Protein AF-A0A828RVK8-F1 (afdb_monomer_lite)

Secondary structure (DSSP, 8-state):
-HHHHHHHHHHHHHHHHHHTT---HHHHHHHHHHHHHHHHHHHHHHHHTTTSTTHHHHHHHHHHHHHHHHHHHHHHH-TTHHHHHHHHHHHHHHHHHHHHH-

Radius of gyration: 14.19 Å; chains: 1; bounding box: 34×22×44 Å

Foldseek 3Di:
DLLVVLQVVLCCLQVVVVVVVDDDPVSPVSSLVSLVVSLVVLVVVLVVCPPHPCNVLSVVLNVLSVQLNVLVVVCVVDVVSPVVNVVSSVVNVVSVVVVVVD

Structure (mmCIF, N/CA/C/O backbone):
data_AF-A0A828RVK8-F1
#
_entry.id   AF-A0A828RVK8-F1
#
loop_
_atom_site.group_PDB
_atom_site.id
_atom_site.type_symbol
_atom_site.label_atom_id
_atom_site.label_alt_id
_atom_site.label_comp_id
_atom_site.label_asym_id
_atom_site.label_entity_id
_atom_site.label_seq_id
_atom_site.pdbx_PDB_ins_code
_atom_site.Cartn_x
_atom_site.Cartn_y
_atom_site.Cartn_z
_atom_site.occupancy
_atom_site.B_iso_or_equiv
_atom_site.auth_seq_id
_atom_site.auth_comp_id
_atom_site.auth_asym_id
_atom_site.auth_atom_id
_atom_site.pdbx_PDB_model_num
ATOM 1 N N . MET A 1 1 ? 4.651 8.108 -8.338 1.00 73.94 1 MET A N 1
ATOM 2 C CA . MET A 1 1 ? 4.839 9.053 -7.195 1.00 73.94 1 MET A CA 1
ATOM 3 C C . MET A 1 1 ? 3.599 9.178 -6.319 1.00 73.94 1 MET A C 1
ATOM 5 O O . MET A 1 1 ? 3.735 9.095 -5.105 1.00 73.94 1 MET A O 1
ATOM 9 N N . LEU A 1 2 ? 2.404 9.353 -6.898 1.00 86.31 2 LEU A N 1
ATOM 10 C CA . LEU A 1 2 ? 1.151 9.433 -6.135 1.00 86.31 2 LEU A CA 1
ATOM 11 C C . LEU A 1 2 ? 0.928 8.202 -5.238 1.00 86.31 2 LEU A C 1
ATOM 13 O O . LEU A 1 2 ? 0.544 8.349 -4.082 1.00 86.31 2 LEU A O 1
ATOM 17 N N . SER A 1 3 ? 1.237 7.006 -5.751 1.00 89.69 3 SER A N 1
ATOM 18 C CA . SER A 1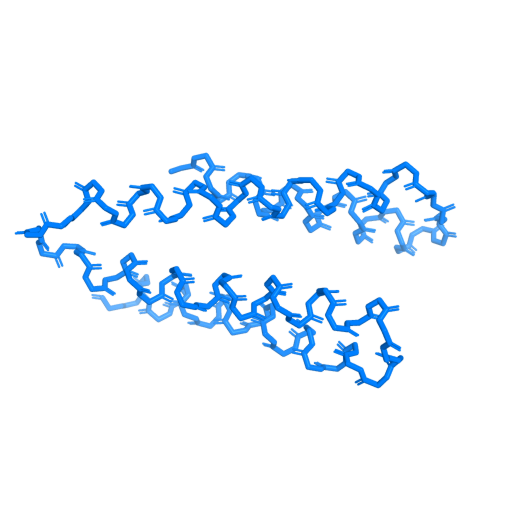 3 ? 1.140 5.731 -5.026 1.00 89.69 3 SER A CA 1
ATOM 19 C C . SER A 1 3 ? 1.893 5.749 -3.689 1.00 89.69 3 SER A C 1
ATOM 21 O O . SER A 1 3 ? 1.310 5.478 -2.640 1.00 89.69 3 SER A O 1
ATOM 23 N N . HIS A 1 4 ? 3.164 6.153 -3.703 1.00 88.88 4 HIS A N 1
ATOM 24 C CA . HIS A 1 4 ? 3.994 6.270 -2.505 1.00 88.88 4 HIS A CA 1
ATOM 25 C C . HIS A 1 4 ? 3.467 7.330 -1.533 1.00 88.88 4 HIS A C 1
ATOM 27 O O . HIS A 1 4 ? 3.370 7.060 -0.336 1.00 88.88 4 HIS A O 1
ATOM 33 N N . THR A 1 5 ? 3.072 8.508 -2.023 1.00 93.31 5 THR A N 1
ATOM 34 C CA . THR A 1 5 ? 2.511 9.571 -1.174 1.00 93.31 5 THR A CA 1
ATOM 35 C C . THR A 1 5 ? 1.236 9.110 -0.473 1.00 93.31 5 THR A C 1
ATOM 37 O O . THR A 1 5 ? 1.087 9.306 0.733 1.00 93.31 5 THR A O 1
ATOM 40 N N . CYS A 1 6 ? 0.337 8.433 -1.193 1.00 93.31 6 CYS A N 1
ATOM 41 C CA . CYS A 1 6 ? -0.865 7.845 -0.611 1.00 93.31 6 CYS A CA 1
ATOM 42 C C . CYS A 1 6 ? -0.529 6.747 0.408 1.00 93.31 6 CYS A C 1
ATOM 44 O O . CYS A 1 6 ? -1.149 6.702 1.469 1.00 93.31 6 CYS A O 1
ATOM 46 N N . PHE A 1 7 ? 0.471 5.902 0.137 1.00 93.88 7 PHE A N 1
ATOM 47 C CA . PHE A 1 7 ? 0.899 4.842 1.053 1.00 93.88 7 PHE A CA 1
ATOM 48 C C . PHE A 1 7 ? 1.452 5.400 2.373 1.00 93.88 7 PHE A C 1
ATOM 50 O O . PHE A 1 7 ? 0.992 5.026 3.454 1.00 93.88 7 PHE A O 1
ATOM 57 N N . PHE A 1 8 ? 2.392 6.346 2.306 1.00 94.62 8 PHE A N 1
ATOM 58 C CA . PHE A 1 8 ? 2.936 6.995 3.500 1.00 94.62 8 PHE A CA 1
ATOM 59 C C . PHE A 1 8 ? 1.876 7.826 4.225 1.00 94.62 8 PHE A C 1
ATOM 61 O O . PHE A 1 8 ? 1.788 7.768 5.450 1.00 94.62 8 PHE A O 1
ATOM 68 N N . GLY A 1 9 ? 1.009 8.524 3.488 1.00 93.50 9 GLY A N 1
ATOM 69 C CA . GLY A 1 9 ? -0.138 9.229 4.056 1.00 93.50 9 GLY A CA 1
ATOM 70 C C . GLY A 1 9 ? -1.071 8.294 4.831 1.00 93.50 9 GLY A C 1
ATOM 71 O O . GLY A 1 9 ? -1.469 8.616 5.952 1.00 93.50 9 GLY A O 1
ATOM 72 N N . ALA A 1 10 ? -1.358 7.104 4.291 1.00 94.19 10 ALA A N 1
ATOM 73 C CA . ALA A 1 10 ? -2.145 6.082 4.975 1.00 94.19 10 ALA A CA 1
ATOM 74 C C . ALA A 1 10 ? -1.479 5.648 6.290 1.00 94.19 10 ALA A C 1
ATOM 76 O O . ALA A 1 10 ? -2.156 5.543 7.316 1.00 94.19 10 ALA A O 1
ATOM 77 N N . LEU A 1 11 ? -0.163 5.426 6.300 1.00 93.19 11 LEU A N 1
ATOM 78 C CA . LEU A 1 11 ? 0.569 5.074 7.519 1.00 93.19 11 LEU A CA 1
ATOM 79 C C . LEU A 1 11 ? 0.488 6.191 8.563 1.00 93.19 11 LEU A C 1
ATOM 81 O O . LEU A 1 11 ? 0.069 5.941 9.693 1.00 93.19 11 LEU A O 1
ATOM 85 N N . LEU A 1 12 ? 0.826 7.424 8.189 1.00 93.06 12 LEU A N 1
ATOM 86 C CA . LEU A 1 12 ? 0.873 8.555 9.116 1.00 93.06 12 LEU A CA 1
ATOM 87 C C . LEU A 1 12 ? -0.504 8.839 9.729 1.00 93.06 12 LEU A C 1
ATOM 89 O O . LEU A 1 12 ? -0.620 8.948 10.951 1.00 93.06 12 LEU A O 1
ATOM 93 N N . ILE A 1 13 ? -1.563 8.877 8.910 1.00 93.00 13 ILE A N 1
ATOM 94 C CA . ILE A 1 13 ? -2.913 9.222 9.380 1.00 93.00 13 ILE A CA 1
ATOM 95 C C . ILE A 1 13 ? -3.496 8.180 10.338 1.00 93.00 13 ILE A C 1
ATOM 97 O O . ILE A 1 13 ? -4.325 8.511 11.187 1.00 93.00 13 ILE A O 1
ATOM 101 N N . TYR A 1 14 ? -3.068 6.922 10.220 1.00 89.44 14 TYR A N 1
ATOM 102 C CA . TYR A 1 14 ? -3.503 5.863 11.120 1.00 89.44 14 TYR A CA 1
ATOM 103 C C . TYR A 1 14 ? -2.615 5.758 12.354 1.00 89.44 14 TYR A C 1
ATOM 105 O O . TYR A 1 14 ? -3.129 5.730 13.472 1.00 89.44 14 TYR A O 1
ATOM 113 N N . TYR A 1 15 ? -1.295 5.689 12.173 1.00 87.69 15 TYR A N 1
ATOM 114 C CA . TYR A 1 15 ? -0.364 5.368 13.249 1.00 87.69 15 TYR A CA 1
ATOM 115 C C . TYR A 1 15 ? -0.054 6.566 14.155 1.00 87.69 15 TYR A C 1
ATOM 117 O O . TYR A 1 15 ? 0.025 6.356 15.364 1.00 87.69 15 TYR A O 1
ATOM 125 N N . ILE A 1 16 ? 0.028 7.808 13.654 1.00 88.56 16 ILE A N 1
ATOM 126 C CA . ILE A 1 16 ? 0.285 8.983 14.517 1.00 88.56 16 ILE A CA 1
ATOM 127 C C . ILE A 1 16 ? -0.813 9.148 15.575 1.00 88.56 16 ILE A C 1
ATOM 129 O O . ILE A 1 16 ? -0.502 9.145 16.768 1.00 88.56 16 ILE A O 1
ATOM 133 N N . PRO A 1 17 ? -2.109 9.205 15.213 1.00 85.94 17 PRO A N 1
ATOM 134 C CA . PRO A 1 17 ? -3.158 9.377 16.214 1.00 85.94 17 PRO A CA 1
ATOM 135 C C . PRO A 1 17 ? -3.276 8.158 17.132 1.00 85.94 17 PRO A C 1
ATOM 137 O O . PRO A 1 17 ? -3.598 8.297 18.312 1.00 85.94 17 PRO A O 1
ATOM 140 N N . ARG A 1 18 ? -2.957 6.962 16.615 1.00 86.38 18 ARG A N 1
ATOM 141 C CA . ARG A 1 18 ? -2.910 5.724 17.399 1.00 86.38 18 ARG A CA 1
ATOM 142 C C . ARG A 1 18 ? -1.858 5.785 18.506 1.00 86.38 18 ARG A C 1
ATOM 144 O O . ARG A 1 18 ? -2.160 5.323 19.602 1.00 86.38 18 ARG A O 1
ATOM 151 N N . MET A 1 19 ? -0.679 6.359 18.245 1.00 86.94 19 MET A N 1
ATOM 152 C CA . MET A 1 19 ? 0.362 6.580 19.263 1.00 86.94 19 MET A CA 1
ATOM 153 C C . MET A 1 19 ? -0.112 7.535 20.367 1.00 86.94 19 MET A C 1
ATOM 155 O O . MET A 1 19 ? 0.258 7.375 21.522 1.00 86.94 19 MET A O 1
ATOM 159 N N . MET A 1 20 ? -1.012 8.464 20.038 1.00 90.94 20 MET A N 1
ATOM 160 C CA . MET A 1 20 ? -1.657 9.372 20.995 1.00 90.94 20 MET A CA 1
ATOM 161 C C . MET A 1 20 ? -2.920 8.779 21.648 1.00 90.94 20 MET A C 1
ATOM 163 O O . MET A 1 20 ? -3.731 9.518 22.203 1.00 90.94 20 MET A O 1
ATOM 167 N N . ASN A 1 21 ? -3.155 7.467 21.526 1.00 87.75 21 ASN A N 1
ATOM 168 C CA . ASN A 1 21 ? -4.366 6.767 21.979 1.00 87.75 21 ASN A CA 1
ATOM 169 C C . ASN A 1 21 ? -5.697 7.267 21.373 1.00 87.75 21 ASN A C 1
ATOM 171 O O . ASN A 1 21 ? -6.774 6.846 21.805 1.00 87.75 21 ASN A O 1
ATOM 175 N N . LYS A 1 22 ? -5.663 8.092 20.319 1.00 83.56 22 LYS A N 1
ATOM 176 C CA . LYS A 1 22 ? -6.860 8.583 19.626 1.00 83.56 22 LYS A CA 1
ATOM 177 C C . LYS A 1 22 ? -7.353 7.537 18.629 1.00 83.56 22 LYS A C 1
ATOM 179 O O . LYS A 1 22 ? -6.687 7.205 17.649 1.00 83.56 22 LYS A O 1
ATOM 184 N N . LYS A 1 23 ? -8.558 7.015 18.863 1.00 83.06 23 LYS A N 1
ATOM 185 C CA . LYS A 1 23 ? -9.239 6.081 17.956 1.00 83.06 23 LYS A CA 1
ATOM 186 C C . LYS A 1 23 ? -10.383 6.818 17.272 1.00 83.06 23 LYS A C 1
ATOM 188 O O . LYS A 1 23 ? -11.335 7.210 17.931 1.00 83.06 23 LYS A O 1
ATOM 193 N N . SER A 1 24 ? -10.309 6.980 15.953 1.00 90.44 24 SER A N 1
ATOM 194 C CA . SER A 1 24 ? -11.391 7.579 15.167 1.00 90.44 24 SER A CA 1
ATOM 195 C C . SER A 1 24 ? -11.768 6.684 13.995 1.00 90.44 24 SER A C 1
ATOM 197 O O . SER A 1 24 ? -10.903 6.195 13.262 1.00 90.44 24 SER A O 1
ATOM 199 N N . LYS A 1 25 ? -13.078 6.484 13.809 1.00 89.62 25 LYS A N 1
ATOM 200 C CA . LYS A 1 25 ? -13.629 5.782 12.642 1.00 89.62 25 LYS A CA 1
ATOM 201 C C . LYS A 1 25 ? -13.264 6.513 11.350 1.00 89.62 25 LYS A C 1
ATOM 203 O O . LYS A 1 25 ? -12.936 5.849 10.373 1.00 89.62 25 LYS A O 1
ATOM 208 N N . PHE A 1 26 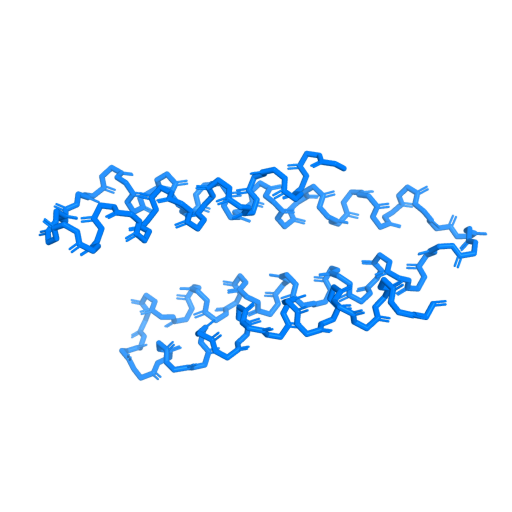? -13.252 7.848 11.380 1.00 92.19 26 PHE A N 1
ATOM 209 C CA . PHE A 1 26 ? -12.828 8.677 10.254 1.00 92.19 26 PHE A CA 1
ATOM 210 C C . PHE A 1 26 ? -11.380 8.370 9.863 1.00 92.19 26 PHE A C 1
ATOM 212 O O . PHE A 1 26 ? -11.145 7.933 8.746 1.00 92.19 26 PHE A O 1
ATOM 219 N N . LEU A 1 27 ? -10.434 8.449 10.807 1.00 92.44 27 LEU A N 1
ATOM 220 C CA . LEU A 1 27 ? -9.013 8.171 10.541 1.00 92.44 27 LEU A CA 1
ATOM 221 C C . LEU A 1 27 ? -8.773 6.759 9.991 1.00 92.44 27 LEU A C 1
ATOM 223 O O . LEU A 1 27 ? -7.970 6.569 9.080 1.00 92.44 27 LEU A O 1
ATOM 227 N N . ARG A 1 28 ? -9.496 5.761 10.514 1.00 91.56 28 ARG A N 1
ATOM 228 C CA . ARG A 1 28 ? -9.434 4.390 9.994 1.00 91.56 28 ARG A CA 1
ATOM 229 C C . ARG A 1 28 ? -9.958 4.303 8.560 1.00 91.56 28 ARG A C 1
ATOM 231 O O . ARG A 1 28 ? -9.336 3.643 7.737 1.00 91.56 28 ARG A O 1
ATOM 238 N N . ASN A 1 29 ? -11.090 4.933 8.262 1.00 93.31 29 ASN A N 1
ATOM 239 C CA . ASN A 1 29 ? -11.642 4.927 6.910 1.00 93.31 29 ASN A CA 1
ATOM 240 C C . ASN A 1 29 ? -10.707 5.657 5.937 1.00 93.31 29 ASN A C 1
ATOM 242 O O . ASN A 1 29 ? -10.433 5.128 4.865 1.00 93.31 29 ASN A O 1
ATOM 246 N N . THR A 1 30 ? -10.143 6.801 6.333 1.00 94.50 30 THR A N 1
ATOM 247 C CA . THR A 1 30 ? -9.169 7.538 5.519 1.00 94.50 30 THR A CA 1
ATOM 248 C C . THR A 1 30 ? -7.916 6.708 5.250 1.00 94.50 30 THR A C 1
ATOM 250 O O . THR A 1 30 ? -7.449 6.675 4.118 1.00 94.50 30 THR A O 1
ATOM 253 N N . HIS A 1 31 ? -7.411 5.966 6.240 1.00 94.81 31 HIS A N 1
ATOM 254 C CA . HIS A 1 31 ? -6.312 5.015 6.043 1.00 94.81 31 HIS A CA 1
ATOM 255 C C . HIS A 1 31 ? -6.628 3.960 4.976 1.00 94.81 31 HIS A C 1
ATOM 257 O O . HIS A 1 31 ? -5.809 3.718 4.095 1.00 94.81 31 HIS A O 1
ATOM 263 N N . ILE A 1 32 ? -7.823 3.362 5.024 1.00 94.75 32 ILE A N 1
ATOM 264 C CA . ILE A 1 32 ? -8.250 2.349 4.047 1.00 94.75 32 ILE A CA 1
ATOM 265 C C . ILE A 1 32 ? -8.362 2.960 2.644 1.00 94.75 32 ILE A C 1
ATOM 267 O O . ILE A 1 32 ? -7.889 2.360 1.679 1.00 94.75 32 ILE A O 1
ATOM 271 N N . VAL A 1 33 ? -8.951 4.154 2.522 1.00 96.25 33 VAL A N 1
ATOM 272 C CA . VAL A 1 33 ? -9.098 4.854 1.235 1.00 96.25 33 VAL A CA 1
ATOM 273 C C . VAL A 1 33 ? -7.731 5.207 0.651 1.00 96.25 33 VAL A C 1
ATOM 275 O O . VAL A 1 33 ? -7.457 4.863 -0.495 1.00 96.25 33 VAL A O 1
ATOM 278 N N . LEU A 1 34 ? -6.847 5.821 1.441 1.00 96.44 34 LEU A N 1
ATOM 279 C CA . LEU A 1 34 ? -5.494 6.168 1.002 1.00 96.44 34 LEU A CA 1
ATOM 280 C C . LEU A 1 34 ? -4.682 4.924 0.627 1.00 96.44 34 LEU A C 1
ATOM 282 O O . LEU A 1 34 ? -4.025 4.922 -0.410 1.00 96.44 34 LEU A O 1
ATOM 286 N N . GLY A 1 35 ? -4.769 3.848 1.413 1.00 96.19 35 GLY A N 1
ATOM 287 C CA . GLY A 1 35 ? -4.121 2.576 1.092 1.00 96.19 35 GLY A CA 1
ATOM 288 C C . GLY A 1 35 ? -4.640 1.966 -0.214 1.00 96.19 35 GLY A C 1
ATOM 289 O O . GLY A 1 35 ? -3.854 1.486 -1.024 1.00 96.19 35 GLY A O 1
ATOM 290 N N . SER A 1 36 ? -5.948 2.049 -0.465 1.00 96.06 36 SER A N 1
ATOM 291 C CA . SER A 1 36 ? -6.558 1.557 -1.709 1.00 96.06 36 SER A CA 1
ATOM 292 C C . SER A 1 36 ? -6.110 2.375 -2.924 1.00 96.06 36 SER A C 1
ATOM 294 O O . SER A 1 36 ? -5.720 1.801 -3.939 1.00 96.06 36 SER A O 1
ATOM 296 N N . LEU A 1 37 ? -6.087 3.708 -2.808 1.00 97.00 37 LEU A N 1
ATOM 297 C CA . LEU A 1 37 ? -5.556 4.598 -3.849 1.00 97.00 37 LEU A CA 1
ATOM 298 C C . LEU A 1 37 ? -4.077 4.328 -4.125 1.00 97.00 37 LEU A C 1
ATOM 300 O O . LEU A 1 37 ? -3.652 4.350 -5.278 1.00 97.00 37 LEU A O 1
ATOM 304 N N . ALA A 1 38 ? -3.302 4.028 -3.083 1.00 97.31 38 ALA A N 1
ATOM 305 C CA . ALA A 1 38 ? -1.900 3.681 -3.221 1.00 97.31 38 ALA A CA 1
ATOM 306 C C . ALA A 1 38 ? -1.712 2.406 -4.065 1.00 97.31 38 ALA A C 1
ATOM 308 O O . ALA A 1 38 ? -0.882 2.396 -4.973 1.00 97.31 38 ALA A O 1
ATOM 309 N N . ILE A 1 39 ? -2.510 1.360 -3.805 1.00 97.31 39 ILE A N 1
ATOM 310 C CA . ILE A 1 39 ? -2.487 0.100 -4.569 1.00 97.31 39 ILE A CA 1
ATOM 311 C C . ILE A 1 39 ? -2.869 0.351 -6.030 1.00 97.31 39 ILE A C 1
ATOM 313 O O . ILE A 1 39 ? -2.132 -0.048 -6.928 1.00 97.31 39 ILE A O 1
ATOM 317 N N . LEU A 1 40 ? -3.989 1.038 -6.277 1.00 96.75 40 LEU A N 1
ATOM 318 C CA . LEU A 1 40 ? -4.441 1.341 -7.639 1.00 96.75 40 LEU A CA 1
ATOM 319 C C . LEU A 1 40 ? -3.408 2.171 -8.406 1.00 96.75 40 LEU A C 1
ATOM 321 O O . LEU A 1 40 ? -3.110 1.872 -9.560 1.00 96.75 40 LEU A O 1
ATOM 325 N N . GLY A 1 41 ? -2.813 3.168 -7.748 1.00 96.38 41 GLY A N 1
ATOM 326 C CA . GLY A 1 41 ? -1.733 3.965 -8.318 1.00 96.38 41 GLY A CA 1
ATOM 327 C C . GLY A 1 41 ? -0.516 3.117 -8.683 1.00 96.38 41 GLY A C 1
ATOM 328 O O . GLY A 1 41 ? 0.036 3.290 -9.763 1.00 96.38 41 GLY A O 1
ATOM 329 N N . MET A 1 42 ? -0.119 2.168 -7.830 1.00 97.12 42 MET A N 1
ATOM 330 C CA . MET A 1 42 ? 1.028 1.293 -8.097 1.00 97.12 42 MET A CA 1
ATOM 331 C C . MET A 1 42 ? 0.776 0.329 -9.263 1.00 97.12 42 MET A C 1
ATOM 333 O O . MET A 1 42 ? 1.654 0.132 -10.106 1.00 97.12 42 MET A O 1
ATOM 337 N N . LEU 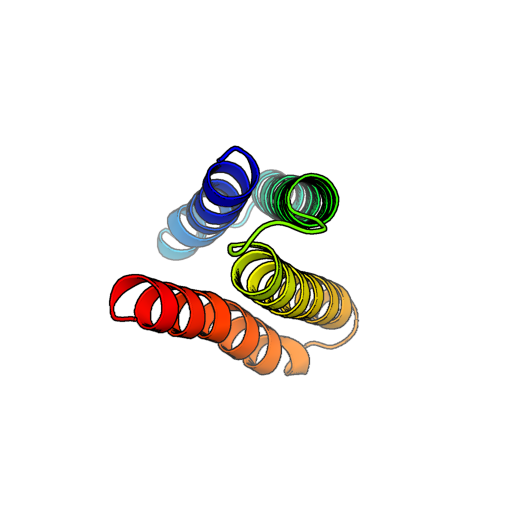A 1 43 ? -0.438 -0.221 -9.362 1.00 96.75 43 LEU A N 1
ATOM 338 C CA . LEU A 1 43 ? -0.844 -1.040 -10.506 1.00 96.75 43 LEU A CA 1
ATOM 339 C C . LEU A 1 43 ? -0.829 -0.224 -11.803 1.00 96.75 43 LEU A C 1
ATOM 341 O O . LEU A 1 43 ? -0.286 -0.682 -12.807 1.00 96.75 43 LEU A O 1
ATOM 345 N N . GLY A 1 44 ? -1.351 1.006 -11.768 1.00 96.31 44 GLY A N 1
ATOM 346 C CA . GLY A 1 44 ? -1.281 1.936 -12.894 1.00 96.31 44 GLY A CA 1
ATOM 347 C C . GLY A 1 44 ? 0.161 2.233 -13.315 1.00 96.31 44 GLY A C 1
ATOM 348 O O . GLY A 1 44 ? 0.499 2.087 -14.487 1.00 96.31 44 GLY A O 1
ATOM 349 N N . GLU A 1 45 ? 1.038 2.562 -12.359 1.00 95.75 45 GLU A N 1
ATOM 350 C CA . GLU A 1 45 ? 2.46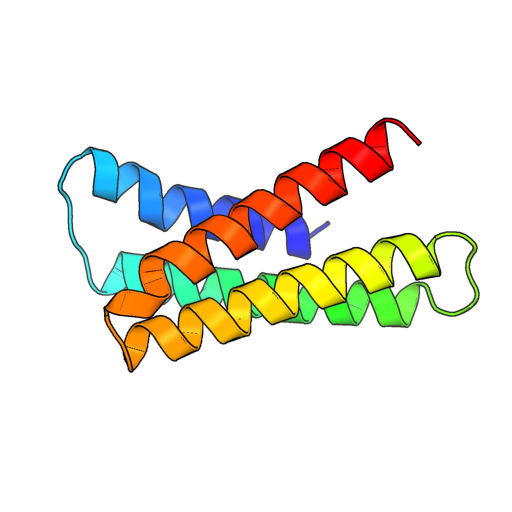7 2.781 -12.622 1.00 95.75 45 GLU A CA 1
ATOM 351 C C . GLU A 1 45 ? 3.126 1.527 -13.224 1.00 95.75 45 GLU A C 1
ATOM 353 O O . GLU A 1 45 ? 3.905 1.635 -14.166 1.00 95.75 45 GLU A O 1
ATOM 358 N N . THR A 1 46 ? 2.762 0.329 -12.763 1.00 96.62 46 THR A N 1
ATOM 359 C CA . THR A 1 46 ? 3.285 -0.936 -13.309 1.00 96.62 46 THR A CA 1
ATOM 360 C C . THR A 1 46 ? 2.890 -1.141 -14.767 1.00 96.62 46 THR A C 1
ATOM 362 O O . THR A 1 46 ? 3.748 -1.470 -15.585 1.00 96.62 46 THR A O 1
ATOM 365 N N . ILE A 1 47 ? 1.623 -0.894 -15.114 1.00 96.88 47 ILE A N 1
ATOM 366 C CA . ILE A 1 47 ? 1.133 -0.975 -16.499 1.00 96.88 47 ILE A CA 1
ATOM 367 C C . ILE A 1 47 ? 1.881 0.029 -17.382 1.00 96.88 47 ILE A C 1
ATOM 369 O O . ILE A 1 47 ? 2.365 -0.330 -18.452 1.00 96.88 47 ILE A O 1
ATOM 373 N N . MET A 1 48 ? 2.055 1.268 -16.914 1.00 96.19 48 MET A N 1
ATOM 374 C CA . MET A 1 48 ? 2.784 2.306 -17.654 1.00 96.19 48 MET A CA 1
ATOM 375 C C . MET A 1 48 ? 4.265 1.978 -17.873 1.00 96.19 48 MET A C 1
ATOM 377 O O . MET A 1 48 ? 4.890 2.524 -18.781 1.00 96.19 48 MET A O 1
ATOM 381 N N . LYS A 1 49 ? 4.853 1.127 -17.030 1.00 96.38 49 LYS A N 1
ATOM 382 C CA . LYS A 1 49 ? 6.253 0.704 -17.137 1.00 96.38 49 LYS A CA 1
ATOM 383 C C . LYS A 1 49 ? 6.437 -0.588 -17.922 1.00 96.38 49 LYS A C 1
ATOM 385 O O . LYS A 1 49 ? 7.583 -1.026 -18.043 1.00 96.38 49 LYS A O 1
ATOM 390 N N . PHE A 1 50 ? 5.374 -1.180 -18.463 1.00 95.75 50 PHE A N 1
ATOM 391 C CA . PHE A 1 50 ? 5.461 -2.390 -19.276 1.00 95.75 50 PHE A CA 1
ATOM 392 C C . PHE A 1 50 ? 6.440 -2.208 -20.448 1.00 95.75 50 PHE A C 1
ATOM 394 O O . PHE A 1 50 ? 6.429 -1.185 -21.127 1.00 95.75 50 PHE A O 1
ATOM 401 N N . GLY A 1 51 ? 7.338 -3.179 -20.642 1.00 94.50 51 GLY A N 1
ATOM 402 C CA . GLY A 1 51 ? 8.390 -3.122 -21.667 1.00 94.50 51 GLY A CA 1
ATOM 403 C C . GLY A 1 51 ? 9.594 -2.226 -21.338 1.00 94.50 51 GLY A C 1
ATOM 404 O O . GLY A 1 51 ? 10.558 -2.210 -22.098 1.00 94.50 51 GLY A O 1
ATOM 405 N N . THR A 1 52 ? 9.593 -1.506 -20.210 1.00 96.31 52 THR A N 1
ATOM 406 C CA . THR A 1 52 ? 10.759 -0.719 -19.764 1.00 96.31 52 THR A CA 1
ATOM 407 C C . THR A 1 52 ? 11.677 -1.543 -18.851 1.00 96.31 52 THR A C 1
ATOM 409 O O . THR A 1 52 ? 11.193 -2.443 -18.160 1.00 96.31 52 THR A O 1
ATOM 412 N N . PRO A 1 53 ? 12.972 -1.188 -18.713 1.00 93.69 53 PRO A N 1
ATOM 413 C CA . PRO A 1 53 ? 13.875 -1.848 -17.761 1.00 93.69 53 PRO A CA 1
ATOM 414 C C . PRO A 1 53 ? 13.385 -1.789 -16.305 1.00 93.69 53 PRO A C 1
ATOM 416 O O . PRO A 1 53 ? 13.702 -2.648 -15.488 1.00 93.69 53 PRO A O 1
ATOM 419 N N . SER A 1 54 ? 12.579 -0.775 -15.972 1.00 93.06 54 SER A N 1
ATOM 420 C CA . SER A 1 54 ? 12.023 -0.596 -14.629 1.00 93.06 54 SER A CA 1
ATOM 421 C C . SER A 1 54 ? 10.805 -1.477 -14.329 1.00 93.06 54 SER A C 1
ATOM 423 O O . SER A 1 54 ? 10.406 -1.557 -13.169 1.00 93.06 54 SER A O 1
ATOM 425 N N . PHE A 1 55 ? 10.230 -2.165 -15.323 1.00 95.06 55 PHE A N 1
ATOM 426 C CA . PHE A 1 55 ? 8.990 -2.935 -15.170 1.00 95.06 55 PHE A CA 1
ATOM 427 C C . PHE A 1 55 ? 9.030 -3.911 -13.990 1.00 95.06 55 PHE A C 1
ATOM 429 O O . PHE A 1 55 ? 8.134 -3.901 -13.149 1.00 95.06 55 PHE A O 1
ATOM 436 N N . MET A 1 56 ? 10.106 -4.697 -13.881 1.00 94.38 56 MET A N 1
ATOM 437 C CA . MET A 1 56 ? 10.251 -5.701 -12.823 1.00 94.38 56 MET A CA 1
ATOM 438 C C . MET A 1 56 ? 10.280 -5.084 -11.420 1.00 94.38 56 MET A C 1
ATOM 440 O O . MET A 1 56 ? 9.737 -5.674 -10.487 1.00 94.38 56 MET A O 1
ATOM 444 N N . LYS A 1 57 ? 10.850 -3.877 -11.276 1.00 94.38 57 LYS A N 1
ATOM 445 C CA . LYS A 1 57 ? 10.855 -3.136 -10.005 1.00 94.38 57 LYS A CA 1
ATOM 446 C C . LYS A 1 57 ? 9.419 -2.769 -9.599 1.00 94.38 57 LYS A C 1
ATOM 448 O O . LYS A 1 57 ? 8.999 -3.019 -8.472 1.00 94.38 57 LYS A O 1
ATOM 453 N N . TYR A 1 58 ? 8.634 -2.235 -10.534 1.00 95.19 58 TYR A N 1
ATOM 454 C CA . TYR A 1 58 ? 7.239 -1.854 -10.285 1.00 95.19 58 TYR A CA 1
ATOM 455 C C . TYR A 1 58 ? 6.311 -3.058 -10.083 1.00 95.19 58 TYR A C 1
ATOM 457 O O . TYR A 1 58 ? 5.435 -3.018 -9.220 1.00 95.19 58 TYR A O 1
ATOM 465 N N . LEU A 1 59 ? 6.545 -4.160 -10.800 1.00 96.19 59 LEU A N 1
ATOM 466 C CA . LEU A 1 59 ? 5.808 -5.407 -10.609 1.00 96.19 59 LEU A CA 1
ATOM 467 C C . LEU A 1 59 ? 5.987 -5.955 -9.185 1.00 96.19 59 LEU A C 1
ATOM 469 O O . LEU A 1 59 ? 5.007 -6.349 -8.550 1.00 96.19 59 LEU A O 1
ATOM 473 N N . GLY A 1 60 ? 7.213 -5.921 -8.654 1.00 95.81 60 GLY A N 1
ATOM 474 C CA . GLY A 1 60 ? 7.485 -6.307 -7.269 1.00 95.81 60 GLY A CA 1
ATOM 475 C C . GLY A 1 60 ? 6.784 -5.402 -6.253 1.00 95.81 60 GLY A C 1
ATOM 476 O O . GLY A 1 60 ? 6.122 -5.908 -5.345 1.00 95.81 60 GLY A O 1
ATOM 477 N N . PHE A 1 61 ? 6.830 -4.076 -6.440 1.00 95.88 61 PHE A N 1
ATOM 478 C CA . PHE A 1 61 ? 6.073 -3.147 -5.589 1.00 95.88 61 PHE A CA 1
ATOM 479 C C . PHE A 1 61 ? 4.565 -3.419 -5.633 1.00 95.88 61 PHE A C 1
ATOM 481 O O . PHE A 1 61 ? 3.924 -3.457 -4.583 1.00 95.88 61 PHE A O 1
ATOM 488 N N . SER A 1 62 ? 4.001 -3.669 -6.816 1.00 96.62 62 SER A N 1
ATOM 489 C CA . SER A 1 62 ? 2.590 -4.035 -6.975 1.00 96.62 62 SER A CA 1
ATOM 490 C C . SER A 1 62 ? 2.228 -5.309 -6.220 1.00 96.62 62 SER A C 1
ATOM 492 O O . SER A 1 62 ? 1.227 -5.328 -5.503 1.00 96.62 62 SER A O 1
ATOM 494 N N . ALA A 1 63 ? 3.050 -6.355 -6.321 1.00 97.06 63 ALA A N 1
ATOM 495 C CA . ALA A 1 63 ? 2.822 -7.611 -5.612 1.00 97.06 63 ALA A CA 1
ATOM 496 C C . ALA A 1 63 ? 2.811 -7.407 -4.087 1.00 97.06 63 ALA A C 1
ATOM 498 O O . ALA A 1 63 ? 1.895 -7.866 -3.400 1.00 97.06 63 ALA A O 1
ATOM 499 N N . VAL A 1 64 ? 3.781 -6.656 -3.556 1.00 96.75 64 VAL A N 1
ATOM 500 C CA . VAL A 1 64 ? 3.853 -6.345 -2.122 1.00 96.75 64 VAL A CA 1
ATOM 501 C C . VAL A 1 64 ? 2.657 -5.502 -1.672 1.00 96.75 64 VAL A C 1
ATOM 503 O O . VAL A 1 64 ? 2.041 -5.793 -0.646 1.00 96.75 64 VAL A O 1
ATOM 506 N N . MET A 1 65 ? 2.274 -4.480 -2.438 1.00 96.44 65 MET A N 1
ATOM 507 C CA . MET A 1 65 ? 1.137 -3.622 -2.094 1.00 96.44 65 MET A CA 1
ATOM 508 C C . MET A 1 65 ? -0.198 -4.371 -2.137 1.00 96.44 65 MET A C 1
ATOM 510 O O . MET A 1 65 ? -1.033 -4.176 -1.250 1.00 96.44 65 MET A O 1
ATOM 514 N N . LEU A 1 66 ? -0.387 -5.282 -3.095 1.00 97.19 66 LEU A N 1
ATOM 515 C CA . LEU A 1 66 ? -1.538 -6.185 -3.114 1.00 97.19 66 LEU A CA 1
ATOM 516 C C . LEU A 1 66 ? -1.560 -7.085 -1.876 1.00 97.19 66 LEU A C 1
ATOM 518 O O . LEU A 1 66 ? -2.604 -7.219 -1.239 1.00 97.19 66 LEU A O 1
ATOM 522 N N . PHE A 1 67 ? -0.415 -7.642 -1.479 1.00 96.50 67 PHE A N 1
ATOM 523 C CA . PHE A 1 67 ? -0.316 -8.454 -0.267 1.00 96.50 67 PHE A CA 1
ATOM 524 C C . PHE A 1 67 ? -0.685 -7.661 1.002 1.00 96.50 67 PHE A C 1
ATOM 526 O O . PHE A 1 67 ? -1.425 -8.152 1.862 1.00 96.50 67 PHE A O 1
ATOM 533 N N . ILE A 1 68 ? -0.265 -6.396 1.099 1.00 96.31 68 ILE A N 1
ATOM 534 C CA . ILE A 1 68 ? -0.670 -5.481 2.180 1.00 96.31 68 ILE A CA 1
ATOM 535 C C . ILE A 1 68 ? -2.183 -5.232 2.154 1.00 96.31 68 ILE A C 1
ATOM 537 O O . ILE A 1 68 ? -2.833 -5.306 3.199 1.00 96.31 68 ILE A O 1
ATOM 541 N N . GLY A 1 69 ? -2.759 -4.982 0.976 1.00 95.75 69 GLY A N 1
ATOM 542 C CA . GLY A 1 69 ? -4.199 -4.783 0.806 1.00 95.75 69 GLY A CA 1
ATOM 543 C C . GLY A 1 69 ? -5.018 -6.002 1.234 1.00 95.75 69 GLY A C 1
ATOM 544 O O . GLY A 1 69 ? -5.956 -5.874 2.023 1.00 95.75 69 GLY A O 1
ATOM 545 N N . ILE A 1 70 ? -4.621 -7.198 0.786 1.00 95.25 70 ILE A N 1
ATOM 546 C CA . ILE A 1 70 ? -5.275 -8.469 1.131 1.00 95.25 70 ILE A CA 1
ATOM 547 C C . ILE A 1 70 ? -5.198 -8.712 2.639 1.00 95.25 70 ILE A C 1
ATOM 549 O O . ILE A 1 70 ? -6.219 -8.957 3.280 1.00 95.25 70 ILE A O 1
ATOM 553 N N . THR A 1 71 ? -4.010 -8.608 3.238 1.00 95.56 71 THR A N 1
ATOM 554 C CA . THR A 1 71 ? -3.846 -8.804 4.689 1.00 95.56 71 THR A CA 1
ATOM 555 C C . THR A 1 71 ? -4.611 -7.756 5.503 1.00 95.56 71 THR A C 1
ATOM 557 O O . THR A 1 71 ? -5.191 -8.093 6.538 1.00 95.56 71 THR A O 1
ATOM 560 N N . GLY A 1 72 ? -4.688 -6.513 5.018 1.00 93.25 72 GLY A N 1
ATOM 561 C CA . GLY A 1 72 ? -5.474 -5.436 5.621 1.00 93.25 72 GLY A CA 1
ATOM 562 C C . GLY A 1 72 ? -6.976 -5.726 5.592 1.00 93.25 72 GLY A C 1
ATOM 563 O O . GLY A 1 72 ? -7.654 -5.584 6.612 1.00 93.25 72 GLY A O 1
ATOM 564 N N . TYR A 1 73 ? -7.488 -6.221 4.463 1.00 93.12 73 TYR A N 1
ATOM 565 C CA . TYR A 1 73 ? -8.872 -6.679 4.344 1.00 93.12 73 TYR A CA 1
ATOM 566 C C . TYR A 1 73 ? -9.152 -7.875 5.261 1.00 93.12 73 TYR A C 1
ATOM 568 O O . TYR A 1 73 ? -10.122 -7.858 6.020 1.00 93.12 73 TYR A O 1
ATOM 576 N N . LEU A 1 74 ? -8.286 -8.891 5.274 1.00 93.25 74 LEU A N 1
ATOM 577 C CA . LEU A 1 74 ? -8.458 -10.077 6.118 1.00 93.25 74 LEU A CA 1
ATOM 578 C C . LEU A 1 74 ? -8.420 -9.747 7.618 1.00 93.25 74 LEU A C 1
ATOM 580 O O . LEU A 1 74 ? -9.123 -10.389 8.398 1.00 93.25 74 LEU A O 1
ATOM 584 N N . MET A 1 75 ? -7.694 -8.704 8.032 1.00 89.19 75 MET A N 1
ATOM 585 C CA . MET A 1 75 ? -7.712 -8.203 9.413 1.00 89.19 75 MET A CA 1
ATOM 586 C C . MET A 1 75 ? -9.094 -7.701 9.857 1.00 89.19 75 MET A C 1
ATOM 588 O O . MET A 1 75 ? -9.384 -7.713 11.054 1.00 89.19 75 MET A O 1
ATOM 592 N N . THR A 1 76 ? -9.968 -7.306 8.925 1.00 84.88 76 THR A N 1
ATOM 593 C CA . THR A 1 76 ? -11.363 -6.962 9.253 1.00 84.88 76 THR A CA 1
ATOM 594 C C . THR A 1 76 ? -12.214 -8.190 9.584 1.00 84.88 76 THR A C 1
ATOM 596 O O . THR A 1 76 ? -13.185 -8.060 10.324 1.00 84.88 76 THR A O 1
ATOM 599 N N . LYS A 1 77 ? -11.826 -9.377 9.096 1.00 85.38 77 LYS A N 1
ATOM 600 C CA . LYS A 1 77 ? -12.529 -10.649 9.327 1.00 85.38 77 LYS A CA 1
ATOM 601 C C . LYS A 1 77 ? -11.933 -11.463 10.476 1.00 85.38 77 LYS A C 1
ATOM 603 O O . LYS A 1 77 ? -12.674 -12.083 11.229 1.00 85.38 77 LYS A O 1
ATOM 608 N N . ALA A 1 78 ? -10.608 -11.456 10.635 1.00 85.69 78 ALA A N 1
ATOM 609 C CA . ALA A 1 78 ? -9.905 -12.267 11.628 1.00 85.69 78 ALA A CA 1
ATOM 610 C C . ALA A 1 78 ? -8.845 -11.460 12.395 1.00 85.69 78 ALA A C 1
ATOM 612 O O . ALA A 1 78 ? -7.890 -10.926 11.829 1.00 85.69 78 ALA A O 1
ATOM 613 N N . LYS A 1 79 ? -8.961 -11.433 13.730 1.00 76.12 79 LYS A N 1
ATOM 614 C CA . LYS A 1 79 ? -8.095 -10.630 14.618 1.00 76.12 79 LYS A CA 1
ATOM 615 C C . LYS A 1 79 ? -6.616 -11.054 14.584 1.00 76.12 79 LYS A C 1
ATOM 617 O O . LYS A 1 79 ? -5.742 -10.210 14.781 1.00 76.12 79 LYS A O 1
ATOM 622 N N . ASN A 1 80 ? -6.328 -12.330 14.299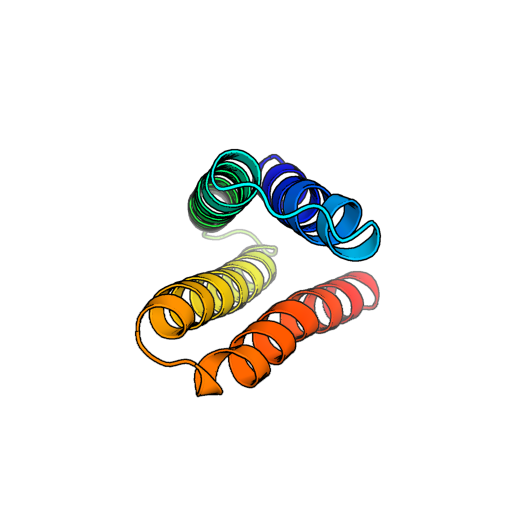 1.00 84.25 80 ASN A N 1
ATOM 623 C CA . ASN A 1 80 ? -4.960 -12.868 14.232 1.00 84.25 80 ASN A CA 1
ATOM 624 C C . ASN A 1 80 ? -4.180 -12.398 12.981 1.00 84.25 80 ASN A C 1
ATOM 626 O O . ASN A 1 80 ? -2.955 -12.474 12.938 1.00 84.25 80 ASN A O 1
ATOM 630 N N . MET A 1 81 ? -4.863 -11.817 11.988 1.00 90.38 81 MET A N 1
ATOM 631 C CA . MET A 1 81 ? -4.233 -11.322 10.756 1.00 90.38 81 MET A CA 1
ATOM 632 C C . MET A 1 81 ? -3.446 -10.024 10.942 1.00 90.38 81 MET A C 1
ATOM 634 O O . MET A 1 81 ? -2.720 -9.611 10.042 1.00 90.38 81 MET A O 1
ATOM 638 N N . ARG A 1 82 ? -3.520 -9.391 12.122 1.00 88.38 82 ARG A N 1
ATOM 639 C CA . ARG A 1 82 ? -2.748 -8.176 12.410 1.00 88.38 82 ARG A CA 1
ATOM 640 C C . ARG A 1 82 ? -1.240 -8.400 12.277 1.00 88.38 82 ARG A C 1
ATOM 642 O O . ARG A 1 82 ? -0.563 -7.537 11.731 1.00 88.38 82 ARG A O 1
ATOM 649 N N . ARG A 1 83 ? -0.714 -9.529 12.774 1.00 91.25 83 ARG A N 1
ATOM 650 C CA . ARG A 1 83 ? 0.726 -9.839 12.684 1.00 91.25 83 ARG A CA 1
ATOM 651 C C . ARG A 1 83 ? 1.161 -9.945 11.222 1.00 91.25 83 ARG A C 1
ATOM 653 O O . ARG A 1 83 ? 2.123 -9.299 10.830 1.00 91.25 83 ARG A O 1
ATOM 660 N N . TRP A 1 84 ? 0.381 -10.660 10.413 1.00 92.50 84 TRP A N 1
ATOM 661 C CA . TRP A 1 84 ? 0.603 -10.794 8.974 1.00 92.50 84 TRP A CA 1
ATOM 662 C C . TRP A 1 84 ? 0.538 -9.459 8.233 1.00 92.50 84 TRP A C 1
ATOM 664 O O . TRP A 1 84 ? 1.394 -9.197 7.400 1.00 92.50 84 TRP A O 1
ATOM 674 N N . HIS A 1 85 ? -0.413 -8.585 8.572 1.00 94.38 85 HIS A N 1
ATOM 675 C CA . HIS A 1 85 ? -0.505 -7.259 7.960 1.00 94.38 85 HIS A CA 1
ATOM 676 C C . HIS A 1 85 ? 0.699 -6.365 8.294 1.00 94.38 85 HIS A C 1
ATOM 678 O O . HIS A 1 85 ? 1.197 -5.645 7.430 1.00 94.38 85 HIS A O 1
ATOM 684 N N . ILE A 1 86 ? 1.215 -6.441 9.526 1.00 92.50 86 ILE A N 1
ATOM 685 C CA . ILE A 1 86 ? 2.436 -5.721 9.916 1.00 92.50 86 ILE A CA 1
ATOM 686 C C . ILE A 1 86 ? 3.645 -6.265 9.146 1.00 92.50 86 ILE A C 1
ATOM 688 O O . ILE A 1 86 ? 4.398 -5.47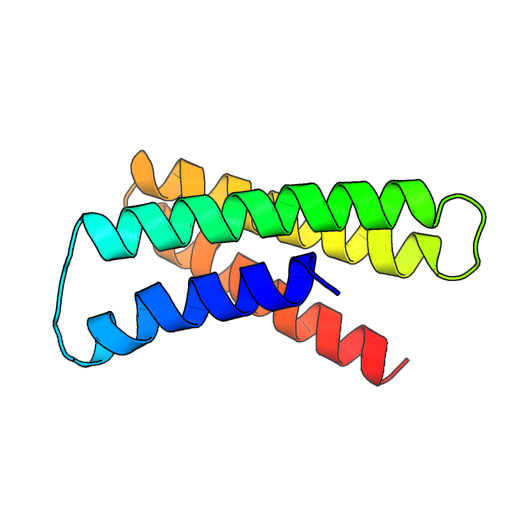6 8.586 1.00 92.50 86 ILE A O 1
ATOM 692 N N . ILE A 1 87 ? 3.803 -7.591 9.060 1.00 94.75 87 ILE A N 1
ATOM 693 C CA . ILE A 1 87 ? 4.888 -8.224 8.291 1.00 94.75 87 ILE A CA 1
ATOM 694 C C . ILE A 1 87 ? 4.799 -7.837 6.808 1.00 94.75 87 ILE A C 1
ATOM 696 O O . ILE A 1 87 ? 5.801 -7.440 6.219 1.00 94.75 87 ILE A O 1
ATOM 700 N N . ALA A 1 88 ? 3.600 -7.869 6.221 1.00 94.50 88 ALA A N 1
ATOM 701 C CA . ALA A 1 88 ? 3.361 -7.419 4.852 1.00 94.50 88 ALA A CA 1
ATOM 702 C C . ALA A 1 88 ? 3.783 -5.955 4.667 1.00 94.50 88 ALA A C 1
ATOM 704 O O . ALA A 1 88 ? 4.492 -5.622 3.722 1.00 94.50 88 ALA A O 1
ATOM 705 N N . THR A 1 89 ? 3.414 -5.083 5.605 1.00 94.81 89 THR A N 1
ATOM 706 C CA . THR A 1 89 ? 3.775 -3.660 5.557 1.00 94.81 89 THR A CA 1
ATOM 707 C C . THR A 1 89 ? 5.287 -3.460 5.678 1.00 94.81 89 THR A C 1
ATOM 709 O O . THR A 1 89 ? 5.854 -2.666 4.937 1.00 94.81 89 THR A O 1
ATOM 712 N N . LEU A 1 90 ? 5.968 -4.212 6.547 1.00 95.75 90 LEU A N 1
ATOM 713 C CA . LEU A 1 90 ? 7.429 -4.179 6.676 1.00 95.75 90 LEU A CA 1
ATOM 714 C C . LEU A 1 90 ? 8.140 -4.690 5.417 1.00 95.75 90 LEU A C 1
ATOM 716 O O . LEU A 1 90 ? 9.176 -4.145 5.042 1.00 95.75 90 LEU A O 1
ATOM 720 N N . SER A 1 91 ? 7.566 -5.678 4.725 1.00 95.44 91 SER A N 1
ATOM 721 C CA . SER A 1 91 ? 8.133 -6.197 3.475 1.00 95.44 91 SER A CA 1
ATOM 722 C C . SER A 1 91 ? 8.212 -5.133 2.374 1.00 95.44 91 SER A C 1
ATOM 724 O O . SER A 1 91 ? 9.146 -5.157 1.578 1.00 95.44 91 SER A O 1
ATOM 726 N N . PHE A 1 92 ? 7.315 -4.138 2.379 1.00 95.12 92 PHE A N 1
ATOM 727 C CA . PHE A 1 92 ? 7.409 -2.985 1.479 1.00 95.12 92 PHE A CA 1
ATOM 728 C C . PHE A 1 92 ? 8.674 -2.166 1.726 1.00 95.12 92 PHE A C 1
ATOM 730 O O . PHE A 1 92 ? 9.363 -1.812 0.775 1.00 95.12 92 PHE A O 1
ATOM 737 N N . PHE A 1 93 ? 9.012 -1.899 2.988 1.00 95.12 93 PHE A N 1
ATOM 738 C CA . PHE A 1 93 ? 10.232 -1.170 3.335 1.00 95.12 93 PHE A CA 1
ATOM 739 C C . PHE A 1 93 ? 11.487 -1.975 3.009 1.00 95.12 93 PHE A C 1
ATOM 741 O O . PHE A 1 93 ? 12.451 -1.413 2.497 1.00 95.12 93 PHE A O 1
ATOM 748 N N . ALA A 1 94 ? 11.460 -3.287 3.253 1.00 95.88 94 ALA A N 1
ATOM 749 C CA . ALA A 1 94 ? 12.555 -4.174 2.878 1.00 95.88 94 ALA A CA 1
ATOM 750 C C . ALA A 1 94 ? 12.777 -4.179 1.356 1.00 95.88 94 ALA A C 1
ATOM 752 O O . ALA A 1 94 ? 13.907 -4.025 0.900 1.00 95.88 94 ALA A O 1
ATOM 753 N N . TYR A 1 95 ? 11.701 -4.284 0.570 1.00 95.31 95 TYR A N 1
ATOM 754 C CA . TYR A 1 95 ? 11.779 -4.227 -0.889 1.00 95.31 95 TYR A CA 1
ATOM 755 C C . TYR A 1 95 ? 12.238 -2.848 -1.385 1.00 95.31 95 TYR A C 1
ATOM 757 O O . TYR A 1 95 ? 13.086 -2.764 -2.268 1.00 95.31 95 TYR A O 1
ATOM 765 N N . LEU A 1 96 ? 11.747 -1.763 -0.778 1.00 93.25 96 LEU A N 1
ATOM 766 C CA . LEU A 1 96 ? 12.193 -0.404 -1.085 1.00 93.25 96 LEU A CA 1
ATOM 767 C C . LEU A 1 96 ? 13.698 -0.232 -0.838 1.00 93.25 96 LEU A C 1
ATOM 769 O O . LEU A 1 96 ? 14.394 0.282 -1.707 1.00 93.25 96 LEU A O 1
ATOM 773 N N . ALA A 1 97 ? 14.202 -0.686 0.311 1.00 93.25 97 ALA A N 1
ATOM 774 C CA . ALA A 1 97 ? 15.625 -0.628 0.633 1.00 93.25 97 ALA A CA 1
ATOM 775 C C . ALA A 1 97 ? 16.462 -1.447 -0.359 1.00 93.25 97 ALA A C 1
ATOM 777 O O . ALA A 1 97 ? 17.468 -0.952 -0.859 1.00 93.25 97 ALA A O 1
ATOM 778 N N . LEU A 1 98 ? 16.009 -2.658 -0.701 1.00 93.62 98 LEU A N 1
ATOM 779 C CA . LEU A 1 98 ? 16.661 -3.513 -1.691 1.00 93.62 98 LEU A CA 1
ATOM 780 C C . LEU A 1 98 ? 16.798 -2.796 -3.042 1.00 93.62 98 LEU A C 1
ATOM 782 O O . LEU A 1 98 ? 17.885 -2.756 -3.599 1.00 93.62 98 LEU A O 1
ATOM 786 N N . ILE A 1 99 ? 15.721 -2.182 -3.537 1.00 92.12 99 ILE A N 1
ATOM 787 C CA . ILE A 1 99 ? 15.701 -1.476 -4.828 1.00 92.12 99 ILE A CA 1
ATOM 788 C C . ILE A 1 99 ? 16.536 -0.186 -4.836 1.00 92.12 99 ILE A C 1
ATOM 790 O O . ILE A 1 99 ? 16.951 0.248 -5.907 1.00 92.12 99 ILE A O 1
ATOM 794 N N . ILE A 1 100 ? 16.748 0.455 -3.683 1.00 89.00 100 ILE A N 1
ATOM 795 C CA . ILE A 1 100 ? 17.611 1.643 -3.576 1.00 89.00 100 ILE A CA 1
ATOM 796 C C . ILE A 1 100 ? 19.092 1.246 -3.572 1.00 89.00 100 ILE A C 1
ATOM 798 O O . ILE A 1 100 ? 19.918 1.979 -4.108 1.00 89.00 100 ILE A O 1
ATOM 802 N N . ILE A 1 101 ? 19.424 0.111 -2.955 1.00 87.19 101 ILE A N 1
ATOM 803 C CA . ILE A 1 101 ? 20.801 -0.388 -2.854 1.00 87.19 101 ILE A CA 1
ATOM 804 C C . ILE A 1 101 ? 21.260 -1.057 -4.168 1.00 87.19 101 ILE A C 1
ATOM 806 O O . ILE A 1 101 ? 22.450 -1.005 -4.473 1.00 87.19 101 ILE A O 1
ATOM 810 N N . LEU A 1 102 ? 20.334 -1.665 -4.929 1.00 78.00 102 LEU A N 1
ATOM 811 C CA . LEU A 1 102 ? 20.555 -2.336 -6.228 1.00 78.00 102 LEU A CA 1
ATOM 812 C C . LEU A 1 102 ? 20.191 -1.476 -7.453 1.00 78.00 102 LEU A C 1
ATOM 814 O O . LEU A 1 102 ? 21.083 -1.290 -8.304 1.00 78.00 102 LEU A O 1
#

Sequence (102 aa):
MLSHTCFFGALLIYYIPRMMNKKSKFLRNTHIVLGSLAILGMLGETIMKFGTPSFMKYLGFSAVMLFIGITGYLMTKAKNMRRWHIIATLSFFAYLALIIIL

pLDDT: mean 92.62, std 4.61, range [73.94, 97.31]